Protein AF-A0A2H0UU91-F1 (afdb_monomer_lite)

InterPro domains:
  IPR0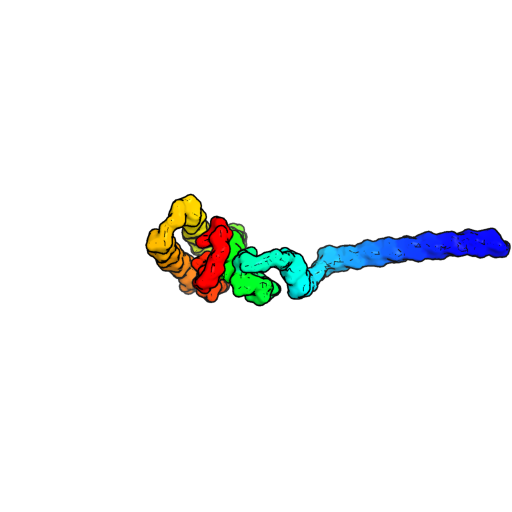04291 Transposase IS66, central domain [PF03050] (41-158)

Organism: NCBI:txid2014275

Structure (mmCIF, N/CA/C/O backbone):
data_AF-A0A2H0UU91-F1
#
_entry.id   AF-A0A2H0UU91-F1
#
loop_
_atom_site.group_PDB
_atom_site.id
_atom_site.type_symbol
_atom_site.lab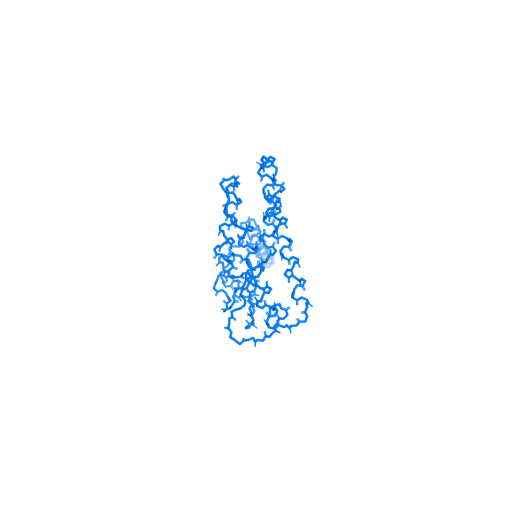el_atom_id
_atom_site.label_alt_id
_atom_site.label_comp_id
_atom_site.label_asym_id
_atom_site.label_entity_id
_atom_site.label_seq_id
_atom_site.pdbx_PDB_ins_code
_atom_site.Cartn_x
_atom_site.Cartn_y
_atom_site.Cartn_z
_atom_site.occupancy
_atom_site.B_iso_or_equiv
_atom_site.auth_seq_id
_atom_site.auth_comp_id
_atom_site.auth_asym_id
_atom_site.auth_atom_id
_atom_site.pdbx_PDB_model_num
ATOM 1 N N . MET A 1 1 ? -6.503 -59.692 -42.512 1.00 62.94 1 MET A N 1
ATOM 2 C CA . MET A 1 1 ? -5.289 -59.699 -41.655 1.00 62.94 1 MET A CA 1
ATOM 3 C C . MET A 1 1 ? -4.338 -58.508 -41.825 1.00 62.94 1 MET A C 1
ATOM 5 O O . MET A 1 1 ? -4.065 -57.861 -40.819 1.00 62.94 1 MET A O 1
ATOM 9 N N . LYS A 1 2 ? -3.766 -58.212 -43.011 1.00 74.75 2 LYS A N 1
ATOM 10 C CA . LYS A 1 2 ? -2.837 -57.060 -43.163 1.00 74.75 2 LYS A CA 1
ATOM 11 C C . LYS A 1 2 ? -3.560 -55.709 -43.105 1.00 74.75 2 LYS A C 1
ATOM 13 O O . LYS A 1 2 ? -3.116 -54.834 -42.371 1.00 74.75 2 LYS A O 1
ATOM 18 N N . GLU A 1 3 ? -4.688 -55.588 -43.800 1.00 78.88 3 GLU A N 1
ATOM 19 C CA . GLU A 1 3 ? -5.508 -54.365 -43.824 1.00 78.88 3 GLU A CA 1
ATOM 20 C C . GLU A 1 3 ? -6.135 -54.049 -42.458 1.00 78.88 3 GLU A C 1
ATOM 22 O O . GLU A 1 3 ? -6.058 -52.924 -41.976 1.00 78.88 3 GLU A O 1
ATOM 27 N N . GLU A 1 4 ? -6.652 -55.058 -41.756 1.00 81.25 4 GLU A N 1
ATOM 28 C CA . GLU A 1 4 ? -7.141 -54.896 -40.378 1.00 81.25 4 GLU A CA 1
ATOM 29 C C . GLU A 1 4 ? -6.026 -54.433 -39.432 1.00 81.25 4 GLU A C 1
ATOM 31 O O . GLU A 1 4 ? -6.238 -53.539 -38.619 1.00 81.25 4 GLU A O 1
ATOM 36 N N . ASN A 1 5 ? -4.809 -54.975 -39.569 1.00 84.62 5 ASN A N 1
ATOM 37 C CA . ASN A 1 5 ? -3.660 -54.526 -38.781 1.00 84.62 5 ASN A CA 1
ATOM 38 C C . ASN A 1 5 ? -3.267 -53.074 -39.084 1.00 84.62 5 ASN A C 1
ATOM 40 O O . ASN A 1 5 ? -2.833 -52.362 -38.179 1.00 84.62 5 ASN A O 1
ATOM 44 N N . THR A 1 6 ? -3.392 -52.617 -40.331 1.00 89.75 6 THR A N 1
ATOM 45 C CA . THR A 1 6 ? -3.122 -51.214 -40.677 1.00 89.75 6 THR A CA 1
ATOM 46 C C . THR A 1 6 ? -4.194 -50.282 -40.124 1.00 89.75 6 THR A C 1
ATOM 48 O O . THR A 1 6 ? -3.854 -49.251 -39.545 1.00 89.75 6 THR A O 1
ATOM 51 N N . THR A 1 7 ? -5.466 -50.677 -40.198 1.00 91.19 7 THR A N 1
ATOM 52 C CA . THR A 1 7 ? -6.592 -49.906 -39.655 1.00 91.19 7 THR A CA 1
ATOM 53 C C . THR A 1 7 ? -6.521 -49.813 -38.132 1.00 91.19 7 THR A C 1
ATOM 55 O O . THR A 1 7 ? -6.655 -48.727 -37.572 1.00 91.19 7 THR A O 1
ATOM 58 N N . LEU A 1 8 ? -6.207 -50.919 -37.448 1.00 90.56 8 LEU A N 1
ATOM 59 C CA . LEU A 1 8 ? -5.999 -50.933 -35.998 1.00 90.56 8 LEU A CA 1
ATOM 60 C C . LEU A 1 8 ? -4.836 -50.026 -35.578 1.00 90.56 8 LEU A C 1
ATOM 62 O O . LEU A 1 8 ? -4.949 -49.295 -34.598 1.00 90.56 8 LEU A O 1
ATOM 66 N N . LYS A 1 9 ? -3.729 -50.014 -36.331 1.00 92.19 9 LYS A N 1
ATOM 67 C CA . LYS A 1 9 ? -2.597 -49.115 -36.051 1.00 92.19 9 LYS A CA 1
ATOM 68 C C . LYS A 1 9 ? -2.970 -47.641 -36.207 1.00 92.19 9 LYS A C 1
ATOM 70 O O . LYS A 1 9 ? -2.539 -46.833 -35.385 1.00 92.19 9 LYS A O 1
ATOM 75 N N . ALA A 1 10 ? -3.767 -47.299 -37.218 1.00 92.38 10 ALA A N 1
ATOM 76 C CA . ALA A 1 10 ? -4.252 -45.936 -37.421 1.00 92.38 10 ALA A CA 1
ATOM 77 C C . ALA A 1 10 ? -5.174 -45.489 -36.273 1.00 92.38 10 ALA A C 1
ATOM 79 O O . ALA A 1 10 ? -4.946 -44.432 -35.687 1.00 92.38 10 ALA A O 1
ATOM 80 N N . LEU A 1 11 ? -6.127 -46.339 -35.874 1.00 93.44 11 LEU A N 1
ATOM 81 C CA . LEU A 1 11 ? -7.021 -46.084 -34.738 1.00 93.44 11 LEU A CA 1
ATOM 82 C C . LEU A 1 11 ? -6.251 -45.905 -33.423 1.00 93.44 11 LEU A C 1
ATOM 84 O O . LEU A 1 11 ? -6.533 -44.988 -32.657 1.00 93.44 11 LEU A O 1
ATOM 88 N N . VAL A 1 12 ? -5.235 -46.734 -33.169 1.00 95.88 12 VAL A N 1
ATOM 89 C CA . VAL A 1 12 ? -4.382 -46.600 -31.977 1.00 95.88 12 VAL A CA 1
ATOM 90 C C . VAL A 1 12 ? -3.596 -45.286 -31.996 1.00 95.88 12 VAL A C 1
ATOM 92 O O . VAL A 1 12 ? -3.423 -44.659 -30.951 1.00 95.88 12 VAL A O 1
ATOM 95 N N . ALA A 1 13 ? -3.112 -44.846 -33.160 1.00 93.56 13 ALA A N 1
ATOM 96 C CA . ALA A 1 13 ? -2.417 -43.566 -33.284 1.00 93.56 13 ALA A CA 1
ATOM 97 C C . ALA A 1 13 ? -3.356 -42.378 -33.014 1.00 93.56 13 ALA A C 1
ATOM 99 O O . ALA A 1 13 ? -2.988 -41.453 -32.289 1.00 93.56 13 ALA A O 1
ATOM 100 N N . GLU A 1 14 ? -4.583 -42.433 -33.532 1.00 95.12 14 GLU A N 1
ATOM 101 C CA . GLU A 1 14 ? -5.605 -41.412 -33.300 1.00 95.12 14 GLU A CA 1
ATOM 102 C C . GLU A 1 14 ? -6.030 -41.352 -31.826 1.00 95.12 14 GLU A C 1
ATOM 104 O O . GLU A 1 14 ? -6.070 -40.273 -31.231 1.00 95.12 14 GLU A O 1
ATOM 109 N N . GLN A 1 15 ? -6.246 -42.509 -31.193 1.00 94.19 15 GLN A N 1
ATOM 110 C CA . GLN A 1 15 ? -6.553 -42.591 -29.765 1.00 94.19 15 GLN A CA 1
ATOM 111 C C . GLN A 1 15 ? -5.429 -42.016 -28.901 1.00 94.19 15 GLN A C 1
ATOM 113 O O . GLN A 1 15 ? -5.704 -41.275 -27.960 1.00 94.19 15 GLN A O 1
ATOM 118 N N . LYS A 1 16 ? -4.160 -42.292 -29.230 1.00 95.12 16 LYS A N 1
ATOM 119 C CA . LYS A 1 16 ? -3.013 -41.697 -28.522 1.00 95.12 16 LYS A CA 1
ATOM 120 C C . LYS A 1 16 ? -3.014 -40.175 -28.618 1.00 95.12 16 LYS A C 1
ATOM 122 O O . LYS A 1 16 ? -2.793 -39.505 -27.613 1.00 95.12 16 LYS A O 1
ATOM 127 N N . LEU A 1 17 ? -3.300 -39.631 -29.801 1.00 93.50 17 LEU A N 1
ATOM 128 C CA . LEU A 1 17 ? -3.388 -38.186 -29.997 1.00 93.50 17 LEU A CA 1
ATOM 129 C C . LEU A 1 17 ? -4.536 -37.576 -29.183 1.00 93.50 17 LEU A C 1
ATOM 131 O O . LEU A 1 17 ? -4.382 -36.500 -28.605 1.00 93.50 17 LEU A O 1
ATOM 135 N N . LEU A 1 18 ? -5.683 -38.256 -29.126 1.00 94.06 18 LEU A N 1
ATOM 136 C CA . LEU A 1 18 ? -6.830 -37.809 -28.343 1.00 94.06 18 LEU A CA 1
ATOM 137 C C . LEU A 1 18 ? -6.532 -37.823 -26.840 1.00 94.06 18 LEU A C 1
ATOM 139 O O . LEU A 1 18 ? -6.833 -36.848 -26.157 1.00 94.06 18 LEU A O 1
ATOM 143 N N . ILE A 1 19 ? -5.906 -38.891 -26.340 1.00 94.69 19 ILE A N 1
ATOM 144 C CA . ILE A 1 19 ? -5.497 -39.007 -24.934 1.00 94.69 19 ILE A CA 1
ATOM 145 C C . ILE A 1 19 ? -4.550 -37.867 -24.560 1.00 94.69 19 ILE A C 1
ATOM 147 O O . ILE A 1 19 ? -4.750 -37.229 -23.529 1.00 94.69 19 ILE A O 1
ATOM 151 N N . GLU A 1 20 ? -3.574 -37.553 -25.412 1.00 92.19 20 GLU A N 1
ATOM 152 C CA . GLU A 1 20 ? -2.626 -36.471 -25.138 1.00 92.19 20 GLU A CA 1
ATOM 153 C C . GLU A 1 20 ? -3.313 -35.097 -25.108 1.00 92.19 20 GLU A C 1
ATOM 155 O O . GLU A 1 20 ? -3.080 -34.292 -24.206 1.00 92.19 20 GLU A O 1
ATOM 160 N N . LYS A 1 21 ? -4.246 -34.845 -26.036 1.00 89.81 21 LYS A N 1
ATOM 161 C CA . LYS A 1 21 ? -5.059 -33.617 -26.030 1.00 89.81 21 LYS A CA 1
ATOM 162 C C . LYS A 1 21 ? -5.919 -33.497 -24.770 1.00 89.81 21 LYS A C 1
ATOM 164 O O . LYS A 1 21 ? -6.002 -32.417 -24.188 1.00 89.81 21 LYS A O 1
ATOM 169 N N . LEU A 1 22 ? -6.560 -34.588 -24.348 1.00 87.62 22 LEU A N 1
ATOM 170 C CA . LEU A 1 22 ? -7.387 -34.609 -23.140 1.00 87.62 22 LEU A CA 1
ATOM 171 C C . LEU A 1 22 ? -6.545 -34.395 -21.883 1.00 87.62 22 LEU A C 1
ATOM 173 O O . LEU A 1 22 ? -6.953 -33.634 -21.009 1.00 87.62 22 LEU A O 1
ATOM 17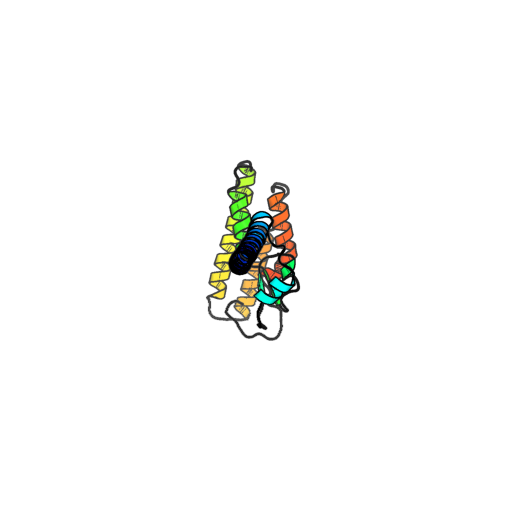7 N N . ARG A 1 23 ? -5.355 -34.999 -21.818 1.00 90.00 23 ARG A N 1
ATOM 178 C CA . ARG A 1 23 ? -4.404 -34.798 -20.723 1.00 90.00 23 ARG A CA 1
ATOM 179 C C . ARG A 1 23 ? -4.014 -33.329 -20.582 1.00 90.00 23 ARG A C 1
ATOM 181 O O . ARG A 1 23 ? -4.153 -32.778 -19.495 1.00 90.00 23 ARG A O 1
ATOM 188 N N . LEU A 1 24 ? -3.610 -32.682 -21.678 1.00 79.56 24 LEU A N 1
ATOM 189 C CA . LEU A 1 24 ? -3.281 -31.252 -21.679 1.00 79.56 24 LEU A CA 1
ATOM 190 C C . LEU A 1 24 ? -4.464 -30.404 -21.195 1.00 79.56 24 LEU A C 1
ATOM 192 O O . LEU A 1 24 ? -4.292 -29.490 -20.392 1.00 79.56 24 LEU A O 1
ATOM 196 N N . ARG A 1 25 ? -5.685 -30.738 -21.629 1.00 79.44 25 ARG A N 1
ATOM 197 C CA . ARG A 1 25 ? -6.884 -30.004 -21.219 1.00 79.44 25 ARG A CA 1
ATOM 198 C C . ARG A 1 25 ? -7.214 -30.186 -19.739 1.00 79.44 25 ARG A C 1
ATOM 200 O O . ARG A 1 25 ? -7.654 -29.232 -19.103 1.00 79.44 25 ARG A O 1
ATOM 207 N N . ILE A 1 26 ? -7.010 -31.383 -19.192 1.00 82.25 26 ILE A N 1
ATOM 208 C CA . ILE A 1 26 ? -7.169 -31.643 -17.757 1.00 82.25 26 ILE A CA 1
ATOM 209 C C . ILE A 1 26 ? -6.140 -30.830 -16.969 1.00 82.25 26 ILE A C 1
ATOM 211 O O . ILE A 1 26 ? -6.534 -30.133 -16.041 1.00 82.25 26 ILE A O 1
ATOM 215 N N . GLU A 1 27 ? -4.868 -30.825 -17.378 1.00 73.44 27 GLU A N 1
ATOM 216 C CA . GLU A 1 27 ? -3.819 -30.039 -16.711 1.00 73.44 27 GLU A CA 1
ATOM 217 C C . GLU A 1 27 ? -4.149 -28.531 -16.702 1.00 73.44 27 GLU A C 1
ATOM 219 O O . GLU A 1 27 ? -3.994 -27.859 -15.680 1.00 73.44 27 GLU A O 1
ATOM 224 N N . GLU A 1 28 ? -4.670 -27.985 -17.806 1.00 73.25 28 GLU A N 1
ATOM 225 C CA . GLU A 1 28 ? -5.157 -26.598 -17.870 1.00 73.25 28 GLU A CA 1
ATOM 226 C C . GLU A 1 28 ? -6.330 -26.341 -16.912 1.00 73.25 28 GLU A C 1
ATOM 228 O O . GLU A 1 28 ? -6.358 -25.328 -16.208 1.00 73.25 28 GLU A O 1
ATOM 233 N N . LEU A 1 29 ? -7.311 -27.246 -16.881 1.00 71.31 29 LEU A N 1
ATOM 234 C CA . LEU A 1 29 ? -8.488 -27.123 -16.022 1.00 71.31 29 LEU A CA 1
ATOM 235 C C . LEU A 1 29 ? -8.115 -27.226 -14.543 1.00 71.31 29 LEU A C 1
ATOM 237 O O . LEU A 1 29 ? -8.594 -26.429 -13.741 1.00 71.31 29 LEU A O 1
ATOM 241 N N . GLU A 1 30 ? -7.220 -28.140 -14.181 1.00 72.56 30 GLU A N 1
ATOM 242 C CA . GLU A 1 30 ? -6.685 -28.252 -12.826 1.00 72.56 30 GLU A CA 1
ATOM 243 C C . GLU A 1 30 ? -5.981 -26.958 -12.401 1.00 72.56 30 GLU A C 1
ATOM 245 O O . GLU A 1 30 ? -6.204 -26.467 -11.291 1.00 72.56 30 GLU A O 1
ATOM 250 N N . GLN A 1 31 ? -5.201 -26.337 -13.294 1.00 64.88 31 GLN A N 1
ATOM 251 C CA . GLN A 1 31 ? -4.582 -25.037 -13.027 1.00 64.88 31 GLN A CA 1
ATOM 252 C C . GLN A 1 31 ? -5.609 -23.917 -12.823 1.00 64.88 31 GLN A C 1
ATOM 254 O O . GLN A 1 31 ? -5.409 -23.069 -11.948 1.00 64.88 31 GLN A O 1
ATOM 259 N N . MET A 1 32 ? -6.690 -23.890 -13.606 1.00 62.47 32 MET A N 1
ATOM 260 C CA . MET A 1 32 ? -7.746 -22.879 -13.471 1.00 62.47 32 MET A CA 1
ATOM 261 C C . MET A 1 32 ? -8.574 -23.068 -12.196 1.00 62.47 32 MET A C 1
ATOM 263 O O . MET A 1 32 ? -8.875 -22.086 -11.518 1.00 62.47 32 MET A O 1
ATOM 267 N N . VAL A 1 33 ? -8.936 -24.311 -11.868 1.00 67.12 33 VAL A N 1
ATOM 268 C CA . VAL A 1 33 ? -9.835 -24.647 -10.753 1.00 67.12 33 VAL A CA 1
ATOM 269 C C . VAL A 1 33 ? -9.113 -24.573 -9.413 1.00 67.12 33 VAL A C 1
ATOM 271 O O . VAL A 1 33 ? -9.616 -23.962 -8.472 1.00 67.12 33 VAL A O 1
ATOM 274 N N . PHE A 1 34 ? -7.926 -25.170 -9.313 1.00 70.00 34 PHE A N 1
ATOM 275 C CA . PHE A 1 34 ? -7.195 -25.249 -8.046 1.00 70.00 34 PHE A CA 1
ATOM 276 C C . PHE A 1 34 ? -6.193 -24.109 -7.860 1.00 70.00 34 PHE A C 1
ATOM 278 O O . PHE A 1 34 ? -5.719 -23.877 -6.746 1.00 70.00 34 PHE A O 1
ATOM 285 N N . GLY A 1 35 ? -5.912 -23.361 -8.930 1.00 51.81 35 GLY A N 1
ATOM 286 C CA . GLY A 1 35 ? -4.937 -22.285 -8.937 1.00 51.81 35 GLY A CA 1
ATOM 287 C C . GLY A 1 35 ? -3.504 -22.813 -8.861 1.00 51.81 35 GLY A C 1
ATOM 288 O O . GLY A 1 35 ? -3.143 -23.652 -8.037 1.00 51.81 35 GLY A O 1
ATOM 289 N N . TYR A 1 36 ? -2.617 -22.264 -9.684 1.00 59.31 36 TYR A N 1
ATOM 290 C CA . TYR A 1 36 ? -1.194 -22.553 -9.554 1.00 59.31 36 TYR A CA 1
ATOM 291 C C . TYR A 1 36 ? -0.607 -21.779 -8.364 1.00 59.31 36 TYR A C 1
ATOM 293 O O . TYR A 1 36 ? -0.598 -20.541 -8.355 1.00 59.31 36 TYR A O 1
ATOM 301 N N . LYS A 1 37 ? -0.053 -22.482 -7.365 1.00 55.75 37 LYS A N 1
ATOM 302 C CA . LYS A 1 37 ? 0.828 -21.852 -6.368 1.00 55.75 37 LYS A CA 1
ATOM 303 C C . LYS A 1 37 ? 2.103 -21.412 -7.078 1.00 55.75 37 LYS A C 1
ATOM 305 O O . LYS A 1 37 ? 3.066 -22.165 -7.146 1.00 55.75 37 LYS A O 1
ATOM 310 N N . LYS A 1 38 ? 2.099 -20.186 -7.607 1.00 59.34 38 LYS A N 1
ATOM 311 C CA . LYS A 1 38 ? 3.249 -19.581 -8.289 1.00 59.34 38 LYS A CA 1
ATOM 312 C C . LYS A 1 38 ? 4.499 -19.715 -7.406 1.00 59.34 38 LYS A C 1
ATOM 314 O O . LYS A 1 38 ? 4.540 -19.104 -6.332 1.00 59.34 38 LYS A O 1
ATOM 319 N N . PRO A 1 39 ? 5.508 -20.502 -7.823 1.00 62.03 39 PRO A N 1
ATOM 320 C CA . PRO A 1 39 ? 6.749 -20.648 -7.084 1.00 62.03 39 PRO A CA 1
ATOM 321 C C . PRO A 1 39 ? 7.422 -19.288 -6.937 1.00 62.03 39 PRO A C 1
ATOM 323 O O . PRO A 1 39 ? 7.234 -18.401 -7.770 1.00 62.03 39 PRO A O 1
ATOM 326 N N . LYS A 1 40 ? 8.293 -19.128 -5.936 1.00 59.66 40 LYS A N 1
ATOM 327 C CA . LYS A 1 40 ? 9.151 -17.931 -5.830 1.00 59.66 40 LYS A CA 1
ATOM 328 C C . LYS A 1 40 ? 9.908 -17.652 -7.142 1.00 59.66 40 LYS A C 1
ATOM 330 O O . LYS A 1 40 ? 10.066 -16.495 -7.517 1.00 59.66 40 LYS A O 1
ATOM 335 N N . ALA A 1 41 ? 10.270 -18.707 -7.877 1.00 63.50 41 ALA A N 1
ATOM 336 C CA . ALA A 1 41 ? 10.877 -18.628 -9.205 1.00 63.50 41 ALA A CA 1
ATOM 337 C C . ALA A 1 41 ? 10.007 -17.888 -10.243 1.00 63.50 41 ALA A C 1
ATOM 339 O O . ALA A 1 41 ? 10.538 -17.182 -11.091 1.00 63.50 41 ALA A O 1
ATOM 340 N N . PHE A 1 42 ? 8.675 -17.952 -10.152 1.00 69.00 42 PHE A N 1
ATOM 341 C CA . PHE A 1 42 ? 7.791 -17.199 -11.045 1.00 69.00 42 PHE A CA 1
ATOM 342 C C . PHE A 1 42 ? 7.909 -15.685 -10.822 1.00 69.00 42 PHE A C 1
ATOM 344 O O . PHE A 1 42 ? 7.939 -14.912 -11.775 1.00 69.00 42 PHE A O 1
ATOM 351 N N . ALA A 1 43 ? 8.031 -15.253 -9.563 1.00 66.19 43 ALA A N 1
ATOM 352 C CA . ALA A 1 43 ? 8.276 -13.852 -9.232 1.00 66.19 43 ALA A CA 1
ATOM 353 C C . ALA A 1 43 ? 9.668 -13.396 -9.717 1.00 66.19 43 ALA A C 1
ATOM 355 O O . ALA A 1 43 ? 9.818 -12.272 -10.191 1.00 66.19 43 ALA A O 1
ATOM 356 N N . GLN A 1 44 ? 10.662 -14.293 -9.669 1.00 70.31 44 GLN A N 1
ATOM 357 C CA . GLN A 1 44 ? 11.990 -14.082 -10.256 1.00 70.31 44 GLN A CA 1
ATOM 358 C C . GLN A 1 44 ? 11.918 -13.861 -11.774 1.00 70.31 44 GLN A C 1
ATOM 360 O O . GLN A 1 44 ? 12.535 -12.927 -12.277 1.00 70.31 44 GLN A O 1
ATOM 365 N N . ASN A 1 45 ? 11.123 -14.667 -12.482 1.00 72.31 45 ASN A N 1
ATOM 366 C CA . ASN A 1 45 ? 10.935 -14.545 -13.928 1.00 72.31 45 ASN A CA 1
ATOM 367 C C . ASN A 1 45 ? 10.206 -13.246 -14.300 1.00 72.31 45 ASN A C 1
ATOM 369 O O . ASN A 1 45 ? 10.612 -12.561 -15.233 1.00 72.31 45 ASN A O 1
ATOM 373 N N . LEU A 1 46 ? 9.177 -12.861 -13.533 1.00 67.94 46 LEU A N 1
ATOM 374 C CA . LEU A 1 46 ? 8.458 -11.595 -13.731 1.00 67.94 46 LEU A CA 1
ATOM 375 C C . LEU A 1 46 ? 9.321 -10.356 -13.477 1.00 67.94 46 LEU A C 1
ATOM 377 O O . LEU A 1 46 ? 9.078 -9.313 -14.078 1.00 67.94 46 LEU A O 1
ATOM 381 N N . LYS A 1 47 ? 10.304 -10.445 -12.573 1.00 70.69 47 LYS A N 1
ATOM 382 C CA . LYS A 1 47 ? 11.204 -9.327 -12.267 1.00 70.69 47 LYS A CA 1
ATOM 383 C C . LYS A 1 47 ? 12.004 -8.885 -13.496 1.00 70.69 47 LYS A C 1
ATOM 385 O O . LYS A 1 47 ? 12.294 -7.698 -13.610 1.00 70.69 47 LYS A O 1
ATOM 390 N N . GLY A 1 48 ? 12.383 -9.816 -14.376 1.00 68.25 48 GLY A N 1
ATOM 391 C CA . GLY A 1 48 ? 13.316 -9.555 -15.473 1.00 68.25 48 GLY A CA 1
ATOM 392 C C . GLY A 1 48 ? 14.707 -9.102 -14.995 1.00 68.25 48 GLY A C 1
ATOM 393 O O . GLY A 1 48 ? 15.044 -9.170 -13.807 1.00 68.25 48 GLY A O 1
ATOM 394 N N . HIS A 1 49 ? 15.539 -8.622 -15.922 1.00 63.34 49 HIS A N 1
ATOM 395 C CA . HIS A 1 49 ? 16.880 -8.105 -15.627 1.00 63.34 49 HIS A CA 1
ATOM 396 C C . HIS A 1 49 ? 16.862 -6.588 -15.419 1.00 63.34 49 HIS A C 1
ATOM 398 O O . HIS A 1 49 ? 17.148 -5.824 -16.335 1.00 63.34 49 HIS A O 1
ATOM 404 N N . PHE A 1 50 ? 16.545 -6.141 -14.200 1.00 63.72 50 PHE A N 1
ATOM 405 C CA . PHE A 1 50 ? 16.554 -4.715 -13.862 1.00 63.72 50 PHE A CA 1
ATOM 406 C C . PHE A 1 50 ? 17.194 -4.442 -12.493 1.00 63.72 50 PHE A C 1
ATOM 408 O O . PHE A 1 50 ? 16.896 -5.110 -11.500 1.00 63.72 50 PHE A O 1
ATOM 415 N N . ASN A 1 51 ? 18.054 -3.415 -12.445 1.00 65.81 51 ASN A N 1
ATOM 416 C CA . ASN A 1 51 ? 18.758 -2.934 -11.244 1.00 65.81 51 ASN A CA 1
ATOM 417 C C . ASN A 1 51 ? 18.048 -1.762 -10.536 1.00 65.81 51 ASN A C 1
ATOM 419 O O . ASN A 1 51 ? 18.608 -1.157 -9.621 1.00 65.81 51 ASN A O 1
ATOM 423 N N . GLN A 1 52 ? 16.825 -1.432 -10.951 1.00 68.00 52 GLN A N 1
ATOM 424 C CA . GLN A 1 52 ? 16.032 -0.350 -10.370 1.00 68.00 52 GLN A CA 1
ATOM 425 C C . GLN A 1 52 ? 15.305 -0.772 -9.082 1.00 68.00 52 GLN A C 1
ATOM 427 O O . GLN A 1 52 ? 15.236 -1.952 -8.728 1.00 68.00 52 GLN A O 1
ATOM 432 N N . VAL A 1 53 ? 14.742 0.213 -8.381 1.00 71.62 53 VAL A N 1
ATOM 433 C CA . VAL A 1 53 ? 13.861 -0.014 -7.230 1.00 71.62 53 VAL A CA 1
ATOM 434 C C . VAL A 1 53 ? 12.614 -0.767 -7.700 1.00 71.62 53 VAL A C 1
ATOM 436 O O . VAL A 1 53 ? 11.927 -0.333 -8.622 1.00 71.62 53 VAL A O 1
ATOM 439 N N . GLY A 1 54 ? 12.318 -1.900 -7.068 1.00 77.19 54 GLY A N 1
ATOM 440 C CA . GLY A 1 54 ? 11.071 -2.620 -7.294 1.00 77.19 54 GLY A CA 1
ATOM 441 C C . GLY A 1 54 ? 9.938 -1.994 -6.501 1.00 77.19 54 GLY A C 1
ATOM 442 O O . GLY A 1 54 ? 10.097 -1.731 -5.310 1.00 77.19 54 GLY A O 1
ATOM 443 N N . VAL A 1 55 ? 8.792 -1.787 -7.145 1.00 80.88 55 VAL A N 1
ATOM 444 C CA . VAL A 1 55 ? 7.567 -1.319 -6.492 1.00 80.88 55 VAL A CA 1
ATOM 445 C C . VAL A 1 55 ? 6.537 -2.438 -6.576 1.00 80.88 55 VAL A C 1
ATOM 447 O O . VAL A 1 55 ? 6.075 -2.767 -7.666 1.00 80.88 55 VAL A O 1
ATOM 450 N N . SER A 1 56 ? 6.176 -3.033 -5.443 1.00 81.62 56 SER A N 1
ATOM 451 C CA . SER A 1 56 ? 5.159 -4.093 -5.394 1.00 81.62 56 SER A CA 1
ATOM 452 C C . SER A 1 56 ? 4.257 -3.964 -4.168 1.00 81.62 56 SER A C 1
ATOM 454 O O . SER A 1 56 ? 4.361 -3.006 -3.403 1.00 81.62 56 SER A O 1
ATOM 456 N N . ASP A 1 57 ? 3.287 -4.858 -4.016 1.00 80.38 57 ASP A N 1
ATOM 457 C CA . ASP A 1 57 ? 2.484 -4.944 -2.800 1.00 80.38 57 ASP A CA 1
ATOM 458 C C . ASP A 1 57 ? 3.262 -5.619 -1.656 1.00 80.38 57 ASP A C 1
ATOM 460 O O . ASP A 1 57 ? 4.372 -6.125 -1.829 1.00 80.38 57 ASP A O 1
ATOM 464 N N . ASP A 1 58 ? 2.681 -5.630 -0.451 1.00 80.31 58 ASP A N 1
ATOM 465 C CA . ASP A 1 58 ? 3.248 -6.351 0.702 1.00 80.31 58 ASP A CA 1
ATOM 466 C C . ASP A 1 58 ? 2.942 -7.857 0.610 1.00 80.31 58 ASP A C 1
ATOM 468 O O . ASP A 1 58 ? 2.439 -8.481 1.548 1.00 80.31 58 ASP A O 1
ATOM 472 N N . TYR A 1 59 ? 3.192 -8.442 -0.564 1.00 80.25 59 TYR A N 1
ATOM 473 C CA . TYR A 1 59 ? 3.082 -9.872 -0.791 1.00 80.25 59 TYR A CA 1
ATOM 474 C C . TYR A 1 59 ? 4.391 -10.569 -0.421 1.00 80.25 59 TYR A C 1
ATOM 476 O O . TYR A 1 59 ? 5.490 -10.163 -0.807 1.00 80.25 59 TYR A O 1
ATOM 484 N N . GLY A 1 60 ? 4.278 -11.666 0.333 1.00 78.69 60 GLY A N 1
ATOM 485 C CA . GLY A 1 60 ? 5.431 -12.365 0.905 1.00 78.69 60 GLY A CA 1
ATOM 486 C C . GLY A 1 60 ? 6.459 -12.828 -0.130 1.00 78.69 60 GLY A C 1
ATOM 487 O O . GLY A 1 60 ? 7.652 -12.841 0.173 1.00 78.69 60 GLY A O 1
ATOM 488 N N . ALA A 1 61 ? 6.029 -13.146 -1.356 1.00 78.50 61 ALA A N 1
ATOM 489 C CA . ALA A 1 61 ? 6.931 -13.576 -2.423 1.00 78.50 61 ALA A CA 1
ATOM 490 C C . ALA A 1 61 ? 7.874 -12.462 -2.912 1.00 78.50 61 ALA A C 1
ATOM 492 O O . ALA A 1 61 ? 8.968 -12.765 -3.380 1.00 78.50 61 ALA A O 1
ATOM 493 N N . TYR A 1 62 ? 7.496 -11.188 -2.765 1.00 79.75 62 TYR A N 1
ATOM 494 C CA . TYR A 1 62 ? 8.295 -10.053 -3.237 1.00 79.75 62 TYR A CA 1
ATOM 495 C C . TYR A 1 62 ? 9.274 -9.515 -2.193 1.00 79.75 62 TYR A C 1
ATOM 497 O O . TYR A 1 62 ? 10.141 -8.704 -2.517 1.00 79.75 62 TYR A O 1
ATOM 505 N N . ARG A 1 63 ? 9.188 -9.987 -0.941 1.00 75.75 63 ARG A N 1
ATOM 506 C CA . ARG A 1 63 ? 9.945 -9.435 0.195 1.00 75.75 63 ARG A CA 1
ATOM 507 C C . ARG A 1 63 ? 11.456 -9.370 -0.053 1.00 75.75 63 ARG A C 1
ATOM 509 O O . ARG A 1 63 ? 12.064 -8.375 0.324 1.00 75.75 63 ARG A O 1
ATOM 516 N N . ASN A 1 64 ? 12.010 -10.386 -0.717 1.00 80.12 64 ASN A N 1
ATOM 517 C CA . ASN A 1 64 ? 13.440 -10.505 -1.024 1.00 80.12 64 ASN A CA 1
ATOM 518 C C . ASN A 1 64 ? 13.720 -10.482 -2.537 1.00 80.12 64 ASN A C 1
ATOM 520 O O . ASN A 1 64 ? 14.808 -10.850 -2.971 1.00 80.12 64 ASN A O 1
ATOM 524 N N . LEU A 1 65 ? 12.728 -10.107 -3.351 1.00 79.81 65 LEU A N 1
ATOM 525 C CA . LEU A 1 65 ? 12.847 -10.164 -4.806 1.00 79.81 65 LEU A CA 1
ATOM 526 C C . LEU A 1 65 ? 13.706 -9.016 -5.356 1.00 79.81 65 LEU A C 1
ATOM 528 O O . LEU A 1 65 ? 14.447 -9.186 -6.328 1.00 79.81 65 LEU A O 1
ATOM 532 N N . PHE A 1 66 ? 13.629 -7.843 -4.730 1.00 78.12 66 PHE A N 1
ATOM 533 C CA . PHE A 1 66 ? 14.321 -6.637 -5.175 1.00 78.12 66 PHE A CA 1
ATOM 534 C C . PHE A 1 66 ? 15.442 -6.251 -4.213 1.00 78.12 66 PHE A C 1
ATOM 536 O O . PHE A 1 66 ? 15.283 -6.345 -2.999 1.00 78.12 66 PHE A O 1
ATOM 543 N N . LYS A 1 67 ? 16.557 -5.754 -4.766 1.00 77.75 67 LYS A N 1
ATOM 544 C CA . LYS A 1 67 ? 17.655 -5.173 -3.974 1.00 77.75 67 LYS A CA 1
ATOM 545 C C . LYS A 1 67 ? 17.177 -3.945 -3.192 1.00 77.75 67 LYS A C 1
ATOM 547 O O . LYS A 1 67 ? 17.551 -3.757 -2.041 1.00 77.75 67 LYS A O 1
ATOM 552 N N . TYR A 1 68 ? 16.312 -3.150 -3.819 1.00 76.06 68 TYR A N 1
ATOM 553 C CA . TYR A 1 68 ? 15.596 -2.040 -3.204 1.00 76.06 68 TYR A CA 1
ATOM 554 C C . TYR A 1 68 ? 14.104 -2.227 -3.472 1.00 76.06 68 TYR A C 1
ATOM 556 O O . TYR A 1 68 ? 13.714 -2.363 -4.630 1.00 76.06 68 TYR A O 1
ATOM 564 N N . HIS A 1 69 ? 13.281 -2.259 -2.423 1.00 81.44 69 HIS A N 1
ATOM 565 C CA . HIS A 1 69 ? 11.849 -2.548 -2.519 1.00 81.44 69 HIS A CA 1
ATOM 566 C C . HIS A 1 69 ? 11.022 -1.438 -1.858 1.00 81.44 69 HIS A C 1
ATOM 568 O O . HIS A 1 69 ? 11.172 -1.171 -0.665 1.00 81.44 69 HIS A O 1
ATOM 574 N N . GLN A 1 70 ? 10.129 -0.832 -2.637 1.00 82.06 70 GLN A N 1
ATOM 575 C CA . GLN A 1 70 ? 9.097 0.096 -2.188 1.00 82.06 70 GLN A CA 1
ATOM 576 C C . GLN A 1 70 ? 7.707 -0.532 -2.269 1.00 82.06 70 GLN A C 1
ATOM 578 O O . GLN A 1 70 ? 7.428 -1.358 -3.139 1.00 82.06 70 GLN A O 1
ATOM 583 N N . LEU A 1 71 ? 6.816 -0.097 -1.381 1.00 85.31 71 LEU A N 1
ATOM 584 C CA . LEU A 1 71 ? 5.429 -0.542 -1.396 1.00 85.31 71 LEU A CA 1
ATOM 585 C C . LEU A 1 71 ? 4.554 0.365 -2.258 1.00 85.31 71 LEU A C 1
ATOM 587 O O . LEU A 1 71 ? 4.618 1.592 -2.197 1.00 85.31 71 LEU A O 1
ATOM 591 N N . CYS A 1 72 ? 3.688 -0.263 -3.043 1.00 85.06 72 CYS A N 1
ATOM 592 C CA . CYS A 1 72 ? 2.747 0.418 -3.913 1.00 85.06 72 CYS A CA 1
ATOM 593 C C . CYS A 1 72 ? 1.604 1.069 -3.112 1.00 85.06 72 CYS A C 1
ATOM 595 O O . CYS A 1 72 ? 0.829 0.379 -2.447 1.00 85.06 72 CYS A O 1
ATOM 597 N N . TRP A 1 73 ? 1.433 2.386 -3.266 1.00 85.62 73 TRP A N 1
ATOM 598 C CA . TRP A 1 73 ? 0.369 3.185 -2.640 1.00 85.62 73 TRP A CA 1
ATOM 599 C C . TRP A 1 73 ? -1.056 2.789 -3.058 1.00 85.62 73 TRP A C 1
ATOM 601 O O . TRP A 1 73 ? -1.998 2.946 -2.281 1.00 85.62 73 TRP A O 1
ATOM 611 N N . ALA A 1 74 ? -1.238 2.222 -4.254 1.00 86.50 74 ALA A N 1
ATOM 612 C CA . ALA A 1 74 ? -2.561 1.831 -4.746 1.00 86.50 74 ALA A CA 1
ATOM 613 C C . ALA A 1 74 ? -3.196 0.696 -3.921 1.00 86.50 74 ALA A C 1
ATOM 615 O O . ALA A 1 74 ? -4.419 0.616 -3.813 1.00 86.50 74 ALA A O 1
ATOM 616 N N . HIS A 1 75 ? -2.384 -0.178 -3.323 1.00 85.50 75 HIS A N 1
ATOM 617 C CA . HIS A 1 75 ? -2.865 -1.321 -2.545 1.00 85.50 75 HIS A CA 1
ATOM 618 C C . HIS A 1 75 ? -3.566 -0.923 -1.240 1.00 85.50 75 HIS A C 1
ATOM 620 O O . HIS A 1 75 ? -4.717 -1.329 -1.055 1.00 85.50 75 HIS A O 1
ATOM 626 N N . PRO A 1 76 ? -2.949 -0.131 -0.340 1.00 88.38 76 PRO A N 1
ATOM 627 C CA . PRO A 1 76 ? -3.637 0.319 0.864 1.00 88.38 76 PRO A CA 1
ATOM 628 C C . PRO A 1 76 ? -4.847 1.202 0.542 1.00 88.38 76 PRO A C 1
ATOM 630 O O . PRO A 1 76 ? -5.874 1.053 1.198 1.00 88.38 76 PRO A O 1
ATOM 633 N N . LEU A 1 77 ? -4.779 2.044 -0.499 1.00 89.44 77 LEU A N 1
ATOM 634 C CA . LEU A 1 77 ? -5.920 2.852 -0.944 1.00 89.44 77 LEU A CA 1
ATOM 635 C C . LEU A 1 77 ? -7.112 1.981 -1.359 1.00 89.44 77 LEU A C 1
ATOM 637 O O . LEU A 1 77 ? -8.214 2.171 -0.849 1.00 89.44 77 LEU A O 1
ATOM 641 N N . ARG A 1 78 ? -6.889 0.979 -2.218 1.00 91.81 78 ARG A N 1
ATOM 642 C CA . ARG A 1 78 ? -7.936 0.033 -2.636 1.00 91.81 78 ARG A CA 1
ATOM 643 C C . ARG A 1 78 ? -8.518 -0.713 -1.439 1.00 91.81 78 ARG A C 1
ATOM 645 O O . ARG A 1 78 ? -9.723 -0.716 -1.246 1.00 91.81 78 ARG A O 1
ATOM 652 N N . LYS A 1 79 ? -7.657 -1.256 -0.575 1.00 91.31 79 LYS A N 1
ATOM 653 C CA . LYS A 1 79 ? -8.077 -2.028 0.601 1.00 91.31 79 LYS A CA 1
ATOM 654 C C . LYS A 1 79 ? -8.925 -1.205 1.576 1.00 91.31 79 LYS A C 1
ATOM 656 O O . LYS A 1 79 ? -9.879 -1.727 2.144 1.00 91.31 79 LYS A O 1
ATOM 661 N N . LEU A 1 80 ? -8.582 0.069 1.775 1.00 92.12 80 LEU A N 1
ATOM 662 C CA . LEU A 1 80 ? -9.352 0.987 2.616 1.00 92.12 80 LEU A CA 1
ATOM 663 C C . LEU A 1 80 ? -10.677 1.398 1.963 1.00 92.12 80 LEU A C 1
ATOM 665 O O . LEU A 1 80 ? -11.677 1.491 2.669 1.00 92.12 80 LEU A O 1
ATOM 669 N N . LYS A 1 81 ? -10.698 1.597 0.639 1.00 92.62 81 LYS A N 1
ATOM 670 C CA . LYS A 1 81 ? -11.927 1.848 -0.128 1.00 92.62 81 LYS A CA 1
ATOM 671 C C . LYS A 1 81 ? -12.888 0.664 -0.031 1.00 92.62 81 LYS A C 1
ATOM 673 O O . LYS A 1 81 ? -14.054 0.839 0.297 1.00 92.62 81 LYS A O 1
ATOM 678 N N . ASP A 1 82 ? -12.396 -0.544 -0.274 1.00 92.00 82 ASP A N 1
ATOM 679 C CA . ASP A 1 82 ? -13.217 -1.754 -0.223 1.00 92.00 82 ASP A CA 1
ATOM 680 C C . ASP A 1 82 ? -13.763 -1.971 1.194 1.00 92.00 82 ASP A C 1
ATOM 682 O O . ASP A 1 82 ? -14.924 -2.331 1.381 1.00 92.00 82 ASP A O 1
ATOM 686 N N . LEU A 1 83 ? -12.948 -1.677 2.215 1.00 90.75 83 LEU A N 1
ATOM 687 C CA . LEU A 1 83 ? -13.392 -1.733 3.601 1.00 90.75 83 LEU A CA 1
ATOM 688 C C . LEU A 1 83 ? -14.469 -0.681 3.902 1.00 90.75 83 LEU A C 1
ATOM 690 O O . LEU A 1 83 ? -15.442 -1.013 4.572 1.00 90.75 83 LEU A O 1
ATOM 694 N N . SER A 1 84 ? -14.336 0.555 3.412 1.00 89.94 84 SER A N 1
ATOM 695 C CA . SER A 1 84 ? -15.334 1.608 3.645 1.00 89.94 84 SER A CA 1
ATOM 696 C C . SER A 1 84 ? -16.653 1.371 2.906 1.00 89.94 84 SER A C 1
ATOM 698 O O . SER A 1 84 ? -17.684 1.867 3.346 1.00 89.94 84 SER A O 1
ATOM 700 N N . LEU A 1 85 ? -16.646 0.583 1.831 1.00 89.50 85 LEU A N 1
ATOM 701 C CA . LEU A 1 85 ? -17.846 0.189 1.086 1.00 89.50 85 LEU A CA 1
ATOM 702 C C . LEU A 1 85 ? -18.457 -1.135 1.572 1.00 89.50 85 LEU A C 1
ATOM 704 O O . LEU A 1 85 ? -19.483 -1.572 1.058 1.00 89.50 85 LEU A O 1
ATOM 708 N N . SER A 1 86 ? -17.851 -1.785 2.567 1.00 89.31 86 SER A N 1
ATOM 709 C CA . SER A 1 86 ? -18.318 -3.075 3.068 1.00 89.31 86 SER A CA 1
ATOM 710 C C . SER A 1 86 ? -19.680 -2.959 3.764 1.00 89.31 86 SER A C 1
ATOM 712 O O . SER A 1 86 ? -19.799 -2.325 4.817 1.00 89.31 86 SER A O 1
ATOM 714 N N . GLY A 1 87 ? -20.689 -3.662 3.237 1.00 81.94 87 GLY A N 1
ATOM 715 C CA . GLY A 1 87 ? -22.043 -3.722 3.812 1.00 81.94 87 GLY A CA 1
ATOM 716 C C . GLY A 1 87 ? -22.121 -4.370 5.202 1.00 81.94 87 GLY A C 1
ATOM 717 O O . GLY A 1 87 ? -23.097 -4.194 5.917 1.00 81.94 87 GLY A O 1
ATOM 718 N N . THR A 1 88 ? -21.068 -5.073 5.629 1.00 83.00 88 THR A N 1
ATOM 719 C CA . THR A 1 88 ? -20.985 -5.722 6.953 1.00 83.00 88 THR A CA 1
ATOM 720 C C . THR A 1 88 ? -20.580 -4.779 8.093 1.00 83.00 88 THR A C 1
ATOM 722 O O . THR A 1 88 ? -20.597 -5.176 9.258 1.00 83.00 88 THR A O 1
ATOM 725 N N . LEU A 1 89 ? -20.183 -3.537 7.795 1.00 83.88 89 LEU A N 1
ATOM 726 C CA . LEU A 1 89 ? -19.814 -2.551 8.814 1.00 83.88 89 LEU A CA 1
ATOM 727 C C . LEU A 1 89 ? -21.016 -1.694 9.217 1.00 83.88 89 LEU A C 1
ATOM 729 O O . LEU A 1 89 ? -21.716 -1.172 8.354 1.00 83.88 89 LEU A O 1
ATOM 733 N N . LYS A 1 90 ? -21.184 -1.471 10.527 1.00 83.88 90 LYS A N 1
ATOM 734 C CA . LYS A 1 90 ? -22.108 -0.461 11.076 1.00 83.88 90 LYS A CA 1
ATOM 735 C C . LYS A 1 90 ? -21.688 0.952 10.651 1.00 83.88 90 LYS A C 1
ATOM 737 O O . LYS A 1 90 ? -20.488 1.218 10.529 1.00 83.88 90 LYS A O 1
ATOM 742 N N . ASP A 1 91 ? -22.645 1.869 10.528 1.00 82.00 91 ASP A N 1
ATOM 743 C CA . ASP A 1 91 ? -22.434 3.206 9.946 1.00 82.00 91 ASP A CA 1
ATOM 744 C C . ASP A 1 91 ? -21.314 4.013 10.626 1.00 82.00 91 ASP A C 1
ATOM 746 O O . ASP A 1 91 ? -20.447 4.551 9.937 1.00 82.00 91 ASP A O 1
ATOM 750 N N . LYS A 1 92 ? -21.224 4.001 11.969 1.00 85.00 92 LYS A N 1
ATOM 751 C CA . LYS A 1 92 ? -20.133 4.677 12.711 1.00 85.00 92 LYS A CA 1
ATOM 752 C C . LYS A 1 92 ? -18.743 4.163 12.296 1.00 85.00 92 LYS A C 1
ATOM 754 O O . LYS A 1 92 ? -17.838 4.946 12.020 1.00 85.00 92 LYS A O 1
ATOM 759 N N . LYS A 1 93 ? -18.567 2.839 12.200 1.00 87.56 93 LYS A N 1
ATOM 760 C CA . LYS A 1 93 ? -17.285 2.212 11.814 1.00 87.56 93 LYS A CA 1
ATOM 761 C C . LYS A 1 93 ? -16.982 2.390 10.326 1.00 87.56 93 LYS A C 1
ATOM 763 O O . LYS A 1 93 ? -15.815 2.497 9.947 1.00 87.56 93 LYS A O 1
ATOM 768 N N . ARG A 1 94 ? -18.023 2.460 9.492 1.00 88.25 94 ARG A N 1
ATOM 769 C CA . ARG A 1 94 ? -17.906 2.797 8.071 1.00 88.25 94 ARG A CA 1
ATOM 770 C C . ARG A 1 94 ? -17.355 4.213 7.889 1.00 88.25 94 ARG A C 1
ATOM 772 O O . ARG A 1 94 ? -16.415 4.394 7.117 1.00 88.25 94 ARG A O 1
ATOM 779 N N . GLY A 1 95 ? -17.861 5.174 8.665 1.00 88.25 95 GLY A N 1
ATOM 780 C CA . GLY A 1 95 ? -17.364 6.553 8.694 1.00 88.25 95 GLY A CA 1
ATOM 781 C C . GLY A 1 95 ? -15.873 6.648 9.033 1.00 88.25 95 GLY A C 1
ATOM 782 O O . GLY A 1 95 ? -15.135 7.353 8.349 1.00 88.25 95 GLY A O 1
ATOM 783 N N . LEU A 1 96 ? -15.396 5.868 10.011 1.00 90.12 96 LEU A N 1
ATOM 784 C CA . LEU A 1 96 ? -13.966 5.800 10.352 1.00 90.12 96 LEU A CA 1
ATOM 785 C C . LEU A 1 96 ? -13.115 5.277 9.186 1.00 90.12 96 LEU A C 1
ATOM 787 O O . LEU A 1 96 ? -12.111 5.890 8.825 1.00 90.12 96 LEU A O 1
ATOM 791 N N . CYS A 1 97 ? -13.544 4.184 8.547 1.00 90.94 97 CYS A N 1
ATOM 792 C CA . CYS A 1 97 ? -12.846 3.627 7.384 1.00 90.94 97 CYS A CA 1
ATOM 793 C C . CYS A 1 97 ? -12.805 4.626 6.221 1.00 90.94 97 CYS A C 1
ATOM 795 O O . CYS A 1 97 ? -11.769 4.777 5.570 1.00 90.94 97 CYS A O 1
ATOM 797 N N . LEU A 1 98 ? -13.914 5.333 5.981 1.00 92.25 98 LEU A N 1
ATOM 798 C CA . LEU A 1 98 ? -14.007 6.358 4.947 1.00 92.25 98 LEU A CA 1
ATOM 799 C C . LEU A 1 98 ? -13.066 7.533 5.233 1.00 92.25 98 LEU A C 1
ATOM 801 O O . LEU A 1 98 ? -12.343 7.950 4.331 1.00 92.25 98 LEU A O 1
ATOM 805 N N . LYS A 1 99 ? -13.015 8.010 6.482 1.00 92.94 99 LYS A N 1
ATOM 806 C CA . LYS A 1 99 ? -12.107 9.080 6.914 1.00 92.94 99 LYS A CA 1
ATOM 807 C C . LYS A 1 99 ? -10.644 8.688 6.699 1.00 92.94 99 LYS A C 1
ATOM 809 O O . LYS A 1 99 ? -9.887 9.461 6.117 1.00 92.94 99 LYS A O 1
ATOM 814 N N . THR A 1 100 ? -10.244 7.476 7.097 1.00 93.19 100 THR A N 1
ATOM 815 C CA . THR A 1 100 ? -8.874 6.984 6.861 1.00 93.19 100 THR A CA 1
ATOM 816 C C . THR A 1 100 ? -8.567 6.854 5.368 1.00 93.19 100 THR A C 1
ATOM 818 O O . THR A 1 100 ? -7.495 7.268 4.930 1.00 93.19 100 THR A O 1
ATOM 821 N N . HIS A 1 101 ? -9.502 6.334 4.565 1.00 94.12 101 HIS A N 1
ATOM 822 C CA . HIS A 1 101 ? -9.347 6.260 3.110 1.00 94.12 101 HIS A CA 1
ATOM 823 C C . HIS A 1 101 ? -9.163 7.650 2.481 1.00 94.12 101 HIS A C 1
ATOM 825 O O . HIS A 1 101 ? -8.242 7.851 1.691 1.00 94.12 101 HIS A O 1
ATOM 831 N N . GLN A 1 102 ? -10.021 8.612 2.831 1.00 94.44 102 GLN A N 1
ATOM 832 C CA . GLN A 1 102 ? -9.967 9.978 2.309 1.00 94.44 102 GLN A CA 1
ATOM 833 C C . GLN A 1 102 ? -8.668 10.681 2.705 1.00 94.44 102 GLN A C 1
ATOM 835 O O . GLN A 1 102 ? -8.020 11.265 1.839 1.00 94.44 102 GLN A O 1
ATOM 840 N N . GLY A 1 103 ? -8.247 10.563 3.968 1.00 93.81 103 GLY A N 1
ATOM 841 C CA . GLY A 1 103 ? -6.980 11.122 4.440 1.00 93.81 103 GLY A CA 1
ATOM 842 C C . GLY A 1 103 ? -5.783 10.546 3.685 1.00 93.81 103 GLY A C 1
ATOM 843 O O . GLY A 1 103 ? -4.939 11.293 3.194 1.00 93.81 103 GLY A O 1
ATOM 844 N N . LEU A 1 104 ? -5.740 9.220 3.509 1.00 92.94 104 LEU A N 1
ATOM 845 C CA . LEU A 1 104 ? -4.651 8.577 2.776 1.00 92.94 104 LEU A CA 1
ATOM 846 C C . LEU A 1 104 ? -4.656 8.945 1.283 1.00 92.94 104 LEU A C 1
ATOM 848 O O . LEU A 1 104 ? -3.594 9.123 0.689 1.00 92.94 104 LEU A O 1
ATOM 852 N N . ARG A 1 105 ? -5.840 9.085 0.674 1.00 93.69 105 ARG A N 1
ATOM 853 C CA . ARG A 1 105 ? -5.984 9.522 -0.721 1.00 93.69 105 ARG A CA 1
ATOM 854 C C . ARG A 1 105 ? -5.495 10.954 -0.908 1.00 93.69 105 ARG A C 1
ATOM 856 O O . ARG A 1 105 ? -4.743 11.199 -1.844 1.00 93.69 105 ARG A O 1
ATOM 863 N N . ALA A 1 106 ? -5.892 11.870 -0.026 1.00 93.69 106 ALA A N 1
ATOM 864 C CA . ALA A 1 106 ? -5.445 13.259 -0.063 1.00 93.69 106 ALA A CA 1
ATOM 865 C C . ALA A 1 106 ? -3.918 13.347 0.049 1.00 93.69 106 ALA A C 1
ATOM 867 O O . ALA A 1 106 ? -3.277 13.979 -0.784 1.00 93.69 106 ALA A O 1
ATOM 868 N N . LEU A 1 107 ? -3.327 12.610 0.995 1.00 91.19 107 LEU A N 1
ATOM 869 C CA . LEU A 1 107 ? -1.876 12.526 1.148 1.00 91.19 107 LEU A CA 1
ATOM 870 C C . LEU A 1 107 ? -1.175 12.011 -0.121 1.00 91.19 107 LEU A C 1
ATOM 872 O O . LEU A 1 107 ? -0.129 12.527 -0.507 1.00 91.19 107 LEU A O 1
ATOM 876 N N . HIS A 1 108 ? -1.736 10.992 -0.774 1.00 88.12 108 HIS A N 1
ATOM 877 C CA . HIS A 1 108 ? -1.175 10.446 -2.008 1.00 88.12 108 HIS A CA 1
ATOM 878 C C . HIS A 1 108 ? -1.253 11.439 -3.180 1.00 88.12 108 HIS A C 1
ATOM 880 O O . HIS A 1 108 ? -0.314 11.524 -3.969 1.00 88.12 108 HIS A O 1
ATOM 886 N N . GLU A 1 109 ? -2.332 12.215 -3.293 1.00 87.44 109 GLU A N 1
ATOM 887 C CA . GLU A 1 109 ? -2.424 13.279 -4.301 1.00 87.44 109 GLU A CA 1
ATOM 888 C C . GLU A 1 109 ? -1.454 14.433 -4.003 1.00 87.44 109 GLU A C 1
ATOM 890 O O . GLU A 1 109 ? -0.772 14.903 -4.914 1.00 87.44 109 GLU A O 1
ATOM 895 N N . GLU A 1 110 ? -1.286 14.829 -2.735 1.00 86.62 110 GLU A N 1
ATOM 896 C CA . GLU A 1 110 ? -0.243 15.788 -2.341 1.00 86.62 110 GLU A CA 1
ATOM 897 C C . GLU A 1 110 ? 1.159 15.286 -2.721 1.00 86.62 110 GLU A C 1
ATOM 899 O O . GLU A 1 110 ? 1.966 16.038 -3.275 1.00 86.62 110 GLU A O 1
ATOM 904 N N . LEU A 1 111 ? 1.442 14.001 -2.477 1.00 83.12 111 LEU A N 1
ATOM 905 C CA . LEU A 1 111 ? 2.699 13.370 -2.866 1.00 83.12 111 LEU A CA 1
ATOM 906 C C . LEU A 1 111 ? 2.899 13.442 -4.387 1.00 83.12 111 LEU A C 1
ATOM 908 O O . LEU A 1 111 ? 3.959 13.878 -4.834 1.00 83.12 111 LEU A O 1
ATOM 912 N N . LYS A 1 112 ? 1.889 13.090 -5.189 1.00 82.12 112 LYS A N 1
ATOM 913 C CA . LYS A 1 112 ? 1.954 13.184 -6.657 1.00 82.12 112 LYS A CA 1
ATOM 914 C C . LYS A 1 112 ? 2.262 14.600 -7.135 1.00 82.12 112 LYS A C 1
ATOM 916 O O . LYS A 1 112 ? 3.147 14.775 -7.969 1.00 82.12 112 LYS A O 1
ATOM 921 N N . ILE A 1 113 ? 1.576 15.600 -6.579 1.00 80.00 113 ILE A N 1
ATOM 922 C CA . ILE A 1 113 ? 1.817 17.013 -6.898 1.00 80.00 113 ILE A CA 1
ATOM 923 C C . ILE A 1 113 ? 3.252 17.398 -6.533 1.00 80.00 113 ILE A C 1
ATOM 925 O O . ILE A 1 113 ? 3.934 18.036 -7.330 1.00 80.00 113 ILE A O 1
ATOM 929 N N . SER A 1 114 ? 3.740 16.989 -5.358 1.00 75.31 114 SER A N 1
ATOM 930 C CA . SER A 1 114 ? 5.103 17.306 -4.919 1.00 75.31 114 SER A CA 1
ATOM 931 C C . SER A 1 114 ? 6.184 16.697 -5.816 1.00 75.31 114 SER A C 1
ATOM 933 O O . SER A 1 114 ? 7.208 17.330 -6.057 1.00 75.31 114 SER A O 1
ATOM 935 N N . VAL A 1 115 ? 5.946 15.494 -6.348 1.00 69.62 115 VAL A N 1
ATOM 936 C CA . VAL A 1 115 ? 6.881 14.798 -7.243 1.00 69.62 115 VAL A CA 1
ATOM 937 C C . VAL A 1 115 ? 6.872 15.401 -8.647 1.00 69.62 115 VAL A C 1
ATOM 939 O O . VAL A 1 115 ? 7.916 15.416 -9.294 1.00 69.62 115 VAL A O 1
ATOM 942 N N . ALA A 1 116 ? 5.728 15.921 -9.102 1.00 74.88 116 ALA A N 1
ATOM 943 C CA . ALA A 1 116 ? 5.599 16.586 -10.398 1.00 74.88 116 ALA A CA 1
ATOM 944 C C . ALA A 1 116 ? 6.286 17.965 -10.454 1.00 74.88 116 ALA A C 1
ATOM 946 O O . ALA A 1 116 ? 6.544 18.477 -11.541 1.00 74.88 116 ALA A O 1
ATOM 947 N N . ARG A 1 117 ? 6.583 18.573 -9.297 1.00 73.06 117 ARG A N 1
ATOM 948 C CA . ARG A 1 117 ? 7.344 19.829 -9.212 1.00 73.06 117 ARG A CA 1
ATOM 949 C C . ARG A 1 117 ? 8.818 19.610 -9.557 1.00 73.06 117 ARG A C 1
ATOM 951 O O . ARG A 1 117 ? 9.353 18.505 -9.437 1.00 73.06 117 ARG A O 1
ATOM 958 N N . THR A 1 118 ? 9.483 20.696 -9.944 1.00 75.44 118 THR A N 1
ATOM 959 C CA . THR A 1 118 ? 10.926 20.722 -10.199 1.00 75.44 118 THR A CA 1
ATOM 960 C C . THR A 1 118 ? 11.710 20.175 -9.009 1.00 75.44 118 THR A C 1
ATOM 962 O O . THR A 1 118 ? 11.330 20.340 -7.848 1.00 75.44 118 THR A O 1
ATOM 965 N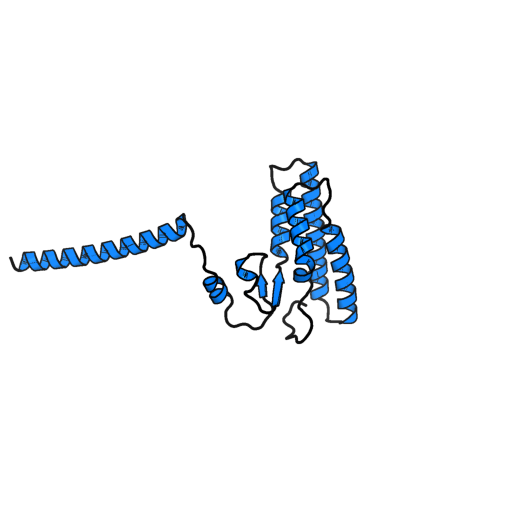 N . PHE A 1 119 ? 12.798 19.468 -9.303 1.00 73.50 119 PHE A N 1
ATOM 966 C CA . PHE A 1 119 ? 13.613 18.838 -8.276 1.00 73.50 119 PHE A CA 1
ATOM 967 C C . PHE A 1 119 ? 14.388 19.896 -7.481 1.00 73.50 119 PHE A C 1
ATOM 969 O O . PHE A 1 119 ? 15.275 20.544 -8.025 1.00 73.50 119 PHE A O 1
ATOM 976 N N . ASP A 1 120 ? 14.088 20.012 -6.188 1.00 75.94 120 ASP A N 1
ATOM 977 C CA . ASP A 1 120 ? 14.863 20.774 -5.206 1.00 75.94 120 ASP A CA 1
ATOM 978 C C . ASP A 1 120 ? 15.091 19.894 -3.969 1.00 75.94 120 ASP A C 1
ATOM 980 O O . ASP A 1 120 ? 14.147 19.339 -3.397 1.00 75.94 120 ASP A O 1
ATOM 984 N N . LEU A 1 121 ? 16.353 19.728 -3.569 1.00 72.62 121 LEU A N 1
ATOM 985 C CA . LEU A 1 121 ? 16.729 18.812 -2.496 1.00 72.62 121 LEU A CA 1
ATOM 986 C C . LEU A 1 121 ? 16.216 19.266 -1.122 1.00 72.62 121 LEU A C 1
ATOM 988 O O . LEU A 1 121 ? 15.684 18.442 -0.373 1.00 72.62 121 LEU A O 1
ATOM 992 N N . LEU A 1 122 ? 16.359 20.550 -0.791 1.00 73.62 122 LEU A N 1
ATOM 993 C CA . LEU A 1 122 ? 15.946 21.096 0.503 1.00 73.62 122 LEU A CA 1
ATOM 994 C C . LEU A 1 122 ? 14.422 21.068 0.612 1.00 73.62 122 LEU A C 1
ATOM 996 O O . LEU A 1 122 ? 13.864 20.552 1.585 1.00 73.62 122 LEU A O 1
ATOM 1000 N N . GLN A 1 123 ? 13.735 21.517 -0.439 1.00 73.12 123 GLN A N 1
ATOM 1001 C CA . GLN A 1 123 ? 12.281 21.501 -0.505 1.00 73.12 123 GLN A CA 1
ATOM 1002 C C . GLN A 1 123 ? 11.729 20.072 -0.436 1.00 73.12 123 GLN A C 1
ATOM 1004 O O . GLN A 1 123 ? 10.723 19.836 0.240 1.00 73.12 123 GLN A O 1
ATOM 1009 N N . ARG A 1 124 ? 12.383 19.087 -1.071 1.00 71.88 124 ARG A N 1
ATOM 1010 C CA . ARG A 1 124 ? 11.980 17.673 -0.978 1.00 71.88 124 ARG A CA 1
ATOM 1011 C C . ARG A 1 124 ? 12.182 17.095 0.414 1.00 71.88 124 ARG A C 1
ATOM 1013 O O . ARG A 1 124 ? 11.323 16.343 0.866 1.00 71.88 124 ARG A O 1
ATOM 1020 N N . GLN A 1 125 ? 13.262 17.438 1.112 1.00 73.88 125 GLN A N 1
ATOM 1021 C CA . GLN A 1 125 ? 13.487 16.978 2.487 1.00 73.88 125 GLN A CA 1
ATOM 1022 C C . GLN A 1 125 ? 12.419 17.517 3.447 1.00 73.88 125 GLN A C 1
ATOM 1024 O O . GLN A 1 125 ? 11.852 16.753 4.238 1.00 73.88 125 GLN A O 1
ATOM 1029 N N . VAL A 1 126 ? 12.083 18.803 3.321 1.00 78.12 126 VAL A N 1
ATOM 1030 C CA . VAL A 1 126 ? 11.011 19.442 4.098 1.00 78.12 126 VAL A CA 1
ATOM 1031 C C . VAL A 1 126 ? 9.660 18.808 3.765 1.00 78.12 126 VAL A C 1
ATOM 1033 O O . VAL A 1 126 ? 8.947 18.353 4.661 1.00 78.12 126 VAL A O 1
ATOM 1036 N N . THR A 1 127 ? 9.335 18.689 2.476 1.00 77.06 127 THR A N 1
ATOM 1037 C CA . THR A 1 127 ? 8.062 18.110 2.017 1.00 77.06 127 THR A CA 1
ATOM 1038 C C . THR A 1 127 ? 7.916 16.658 2.461 1.00 77.06 127 THR A C 1
ATOM 1040 O O . THR A 1 127 ? 6.864 16.266 2.958 1.00 77.06 127 THR A O 1
ATOM 1043 N N . LYS A 1 128 ? 8.983 15.859 2.362 1.00 80.81 128 LYS A N 1
ATOM 1044 C CA . LYS A 1 128 ? 9.000 14.477 2.847 1.00 80.81 128 LYS A CA 1
ATOM 1045 C C . LYS A 1 128 ? 8.698 14.409 4.339 1.00 80.81 128 LYS A C 1
ATOM 1047 O O . LYS A 1 128 ? 7.888 13.584 4.746 1.00 80.81 128 LYS A O 1
ATOM 1052 N N . SER A 1 129 ? 9.325 15.268 5.140 1.00 79.94 129 SER A N 1
ATOM 1053 C CA . SER A 1 129 ? 9.119 15.304 6.592 1.00 79.94 129 SER A CA 1
ATOM 1054 C C . SER A 1 129 ? 7.669 15.653 6.941 1.00 79.94 129 SER A C 1
ATOM 1056 O O . SER A 1 129 ? 7.058 14.992 7.780 1.00 79.94 129 SER A O 1
ATOM 1058 N N . LEU A 1 130 ? 7.084 16.622 6.229 1.00 86.06 130 LEU A N 1
ATOM 1059 C CA . LEU A 1 130 ? 5.683 17.013 6.385 1.00 86.06 130 LEU A CA 1
ATOM 1060 C C . LEU A 1 130 ? 4.719 15.877 6.009 1.00 86.06 130 LEU A C 1
ATOM 1062 O O . LEU A 1 130 ? 3.841 15.525 6.796 1.00 86.06 130 LEU A O 1
ATOM 1066 N N . LEU A 1 131 ? 4.889 15.281 4.825 1.00 84.25 131 LEU A N 1
ATOM 1067 C CA . LEU A 1 131 ? 4.036 14.188 4.350 1.00 84.25 131 LEU A CA 1
ATOM 1068 C C . LEU A 1 131 ? 4.165 12.946 5.238 1.00 84.25 131 LEU A C 1
ATOM 1070 O O . LEU A 1 131 ? 3.178 12.263 5.496 1.00 84.25 131 LEU A O 1
ATOM 1074 N N . PHE A 1 132 ? 5.364 12.669 5.749 1.00 86.62 132 PHE A N 1
ATOM 1075 C CA . PHE A 1 132 ? 5.595 11.562 6.669 1.00 86.62 132 PHE A CA 1
ATOM 1076 C C . PHE A 1 132 ? 4.891 11.776 8.012 1.00 86.62 132 PHE A C 1
ATOM 1078 O O . PHE A 1 132 ? 4.305 10.836 8.548 1.00 86.62 132 PHE A O 1
ATOM 1085 N N . LYS A 1 133 ? 4.886 13.009 8.532 1.00 89.50 133 LYS A N 1
ATOM 1086 C CA . LYS A 1 133 ? 4.130 13.357 9.740 1.00 89.50 133 LYS A CA 1
ATOM 1087 C C . LYS A 1 133 ? 2.624 13.164 9.526 1.00 89.50 133 LYS A C 1
ATOM 1089 O O . LYS A 1 133 ? 2.003 12.416 10.276 1.00 89.50 133 LYS A O 1
ATOM 1094 N N . LYS A 1 134 ? 2.072 13.716 8.437 1.00 90.88 134 LYS A N 1
ATOM 1095 C CA . LYS A 1 134 ? 0.661 13.513 8.053 1.00 90.88 134 LYS A CA 1
ATOM 1096 C C . LYS A 1 134 ? 0.311 12.027 7.912 1.00 90.88 134 LYS A C 1
ATOM 1098 O O . LYS A 1 134 ? -0.741 11.584 8.361 1.00 90.88 134 LYS A O 1
ATOM 1103 N N . PHE A 1 135 ? 1.199 11.233 7.309 1.00 90.06 135 PHE A N 1
ATOM 1104 C CA . PHE A 1 135 ? 1.012 9.788 7.181 1.00 90.06 135 PHE A CA 1
ATOM 1105 C C . PHE A 1 135 ? 0.876 9.104 8.543 1.00 90.06 135 PHE A C 1
ATOM 1107 O O . PHE A 1 135 ? -0.030 8.294 8.725 1.00 90.06 135 PHE A O 1
ATOM 1114 N N . GLN A 1 136 ? 1.747 9.435 9.501 1.00 90.62 136 GLN A N 1
ATOM 1115 C CA . GLN A 1 136 ? 1.700 8.857 10.845 1.00 90.62 136 GLN A CA 1
ATOM 1116 C C . GLN A 1 136 ? 0.402 9.197 11.581 1.00 90.62 136 GLN A C 1
ATOM 1118 O O . GLN A 1 136 ? -0.184 8.311 12.200 1.00 90.62 136 GLN A O 1
ATOM 1123 N N . GLU A 1 137 ? -0.075 10.434 11.451 1.00 92.44 137 GLU A N 1
ATOM 1124 C CA . GLU A 1 137 ? -1.344 10.878 12.037 1.00 92.44 137 GLU A CA 1
ATOM 1125 C C . GLU A 1 137 ? -2.540 10.092 11.464 1.00 92.44 137 GLU A C 1
ATOM 1127 O O . GLU A 1 137 ? -3.426 9.667 12.202 1.00 92.44 137 GLU A O 1
ATOM 1132 N N . ILE A 1 138 ? -2.550 9.816 10.154 1.00 91.69 138 ILE A N 1
ATOM 1133 C CA . ILE A 1 138 ? -3.641 9.075 9.491 1.00 91.69 138 ILE A CA 1
ATOM 1134 C C . ILE A 1 138 ? -3.675 7.596 9.907 1.00 91.69 138 ILE A C 1
ATOM 1136 O O . ILE A 1 138 ? -4.752 7.006 10.052 1.00 91.69 138 ILE A O 1
ATOM 1140 N N . ILE A 1 139 ? -2.505 6.966 10.046 1.00 91.62 139 ILE A N 1
ATOM 1141 C CA . ILE A 1 139 ? -2.391 5.516 10.275 1.00 91.62 139 ILE A CA 1
ATOM 1142 C C . ILE A 1 139 ? -2.369 5.134 11.754 1.00 91.62 139 ILE A C 1
ATOM 1144 O O . ILE A 1 139 ? -2.219 3.952 12.060 1.00 91.62 139 ILE A O 1
ATOM 1148 N N . GLN A 1 140 ? -2.491 6.090 12.673 1.00 89.38 140 GLN A N 1
ATOM 1149 C CA . GLN A 1 140 ? -2.525 5.793 14.098 1.00 89.38 140 GLN A CA 1
ATOM 1150 C C . GLN A 1 140 ? -3.780 4.955 14.429 1.00 89.38 140 GLN A C 1
ATOM 1152 O O . GLN A 1 140 ? -4.900 5.378 14.108 1.00 89.38 140 GLN A O 1
ATOM 1157 N N . PRO A 1 141 ? -3.626 3.737 14.991 1.00 88.00 141 PRO A N 1
ATOM 1158 C CA . PRO A 1 141 ? -4.763 2.909 15.381 1.00 88.00 141 PRO A CA 1
ATOM 1159 C C . PRO A 1 141 ? -5.547 3.565 16.517 1.00 88.00 141 PRO A C 1
ATOM 1161 O O . PRO A 1 141 ? -4.959 3.982 17.511 1.00 88.00 141 PRO A O 1
ATOM 1164 N N . ASP A 1 142 ? -6.866 3.611 16.369 1.00 87.81 142 ASP A N 1
ATOM 1165 C CA . ASP A 1 142 ? -7.804 4.082 17.386 1.00 87.81 142 ASP A CA 1
ATOM 1166 C C . ASP A 1 142 ? -8.488 2.878 18.058 1.00 87.81 142 ASP A C 1
ATOM 1168 O O . ASP A 1 142 ? -8.664 1.823 17.439 1.00 87.81 142 ASP A O 1
ATOM 1172 N N . GLN A 1 143 ? -8.887 3.008 19.323 1.00 85.31 143 GLN A N 1
ATOM 1173 C CA . GLN A 1 143 ? -9.661 1.983 20.025 1.00 85.31 143 GLN A CA 1
ATOM 1174 C C . GLN A 1 143 ? -11.008 1.705 19.338 1.00 85.31 143 GLN A C 1
ATOM 1176 O O . GLN A 1 143 ? -11.407 0.537 19.261 1.00 85.31 143 GLN A O 1
ATOM 1181 N N . ASP A 1 144 ? -11.634 2.732 18.757 1.00 87.31 144 ASP A N 1
ATOM 1182 C CA . ASP A 1 144 ? -12.923 2.658 18.061 1.00 87.31 144 ASP A CA 1
ATOM 1183 C C . ASP A 1 144 ? -12.834 2.015 16.662 1.00 87.31 144 ASP A C 1
ATOM 1185 O O . ASP A 1 144 ? -13.859 1.644 16.067 1.00 87.31 144 ASP A O 1
ATOM 1189 N N . ASP A 1 145 ? -11.621 1.836 16.127 1.00 88.25 145 ASP A N 1
ATOM 1190 C CA . ASP A 1 145 ? -11.424 1.266 14.798 1.00 88.25 145 ASP A CA 1
ATOM 1191 C C . ASP A 1 145 ? -11.947 -0.186 14.721 1.00 88.25 145 ASP A C 1
ATOM 1193 O O . ASP A 1 145 ? -11.706 -1.005 15.619 1.00 88.25 145 ASP A O 1
ATOM 1197 N N . PRO A 1 146 ? -12.617 -0.583 13.619 1.00 90.25 146 PRO A N 1
ATOM 1198 C CA . PRO A 1 146 ? -12.897 -1.989 13.366 1.00 90.25 146 PRO A CA 1
ATOM 1199 C C . PRO A 1 146 ? -11.599 -2.797 13.277 1.00 90.25 146 PRO A C 1
ATOM 1201 O O . PRO A 1 146 ? -10.589 -2.325 12.763 1.00 90.25 146 PRO A O 1
ATOM 1204 N N . GLU A 1 147 ? -11.659 -4.067 13.676 1.00 90.56 147 GLU A N 1
ATOM 1205 C CA . GLU A 1 147 ? -10.503 -4.974 13.715 1.00 90.56 147 GLU A CA 1
ATOM 1206 C C . GLU A 1 147 ? -9.726 -5.025 12.386 1.00 90.56 147 GLU A C 1
ATOM 1208 O O . GLU A 1 147 ? -8.495 -5.002 12.352 1.00 90.56 147 GLU A O 1
ATOM 1213 N N . LYS A 1 148 ? -10.444 -5.016 11.254 1.00 90.00 148 LYS A N 1
ATOM 1214 C CA . LYS A 1 148 ? -9.824 -4.958 9.922 1.00 90.00 148 LYS A CA 1
ATOM 1215 C C . LYS A 1 148 ? -9.070 -3.645 9.681 1.00 90.00 148 LYS A C 1
ATOM 1217 O O . LYS A 1 148 ? -7.994 -3.685 9.089 1.00 90.00 148 LYS A O 1
ATOM 1222 N N . LEU A 1 149 ? -9.600 -2.508 10.138 1.00 91.69 149 LEU A N 1
ATOM 1223 C CA . LEU A 1 149 ? -8.939 -1.207 10.005 1.00 91.69 149 LEU A CA 1
ATOM 1224 C C . LEU A 1 149 ? -7.702 -1.127 10.901 1.00 91.69 149 LEU A C 1
ATOM 1226 O O . LEU A 1 149 ? -6.654 -0.713 10.411 1.00 91.69 149 LEU A O 1
ATOM 1230 N N . LYS A 1 150 ? -7.780 -1.622 12.145 1.00 92.81 150 LYS A N 1
ATOM 1231 C CA . LYS A 1 150 ? -6.620 -1.744 13.046 1.00 92.81 150 LYS A CA 1
ATOM 1232 C C . LYS A 1 150 ? -5.486 -2.512 12.376 1.00 92.81 150 LYS A C 1
ATOM 1234 O O . LYS A 1 150 ? -4.385 -1.989 12.248 1.00 92.81 150 LYS A O 1
ATOM 1239 N N . LYS A 1 151 ? -5.774 -3.697 11.825 1.00 92.12 151 LYS A N 1
ATOM 1240 C CA . LYS A 1 151 ? -4.780 -4.513 11.102 1.00 92.12 151 LYS A CA 1
ATOM 1241 C C . LYS A 1 151 ? -4.148 -3.775 9.919 1.00 92.12 151 LYS A C 1
ATOM 1243 O O . LYS A 1 151 ? -2.939 -3.877 9.717 1.00 92.12 151 LYS A O 1
ATOM 1248 N N . ILE A 1 152 ? -4.939 -3.030 9.142 1.00 90.94 152 ILE A N 1
ATOM 1249 C CA . ILE A 1 152 ? -4.424 -2.231 8.018 1.00 90.94 152 ILE A CA 1
ATOM 1250 C C . ILE A 1 152 ? -3.504 -1.118 8.529 1.00 90.94 152 ILE A C 1
ATOM 1252 O O . ILE A 1 152 ? -2.381 -0.995 8.047 1.00 90.94 152 ILE A O 1
ATOM 1256 N N . LYS A 1 153 ? -3.948 -0.348 9.524 1.00 92.94 153 LYS A N 1
ATOM 1257 C CA . LYS A 1 153 ? -3.179 0.733 10.148 1.00 92.94 153 LYS A CA 1
ATOM 1258 C C . LYS A 1 153 ? -1.863 0.234 10.753 1.00 92.94 153 LYS A C 1
ATOM 1260 O O . LYS A 1 153 ? -0.807 0.801 10.482 1.00 92.94 153 LYS A O 1
ATOM 1265 N N . THR A 1 154 ? -1.882 -0.895 11.461 1.00 92.12 154 THR A N 1
ATOM 1266 C CA . THR A 1 154 ? -0.675 -1.547 11.991 1.00 92.12 154 THR A CA 1
ATOM 1267 C C . THR A 1 154 ? 0.284 -1.973 10.876 1.00 92.12 154 THR A C 1
ATOM 1269 O O . THR A 1 154 ? 1.486 -1.726 10.975 1.00 92.12 154 THR A O 1
ATOM 1272 N N . ALA A 1 155 ? -0.219 -2.575 9.793 1.00 90.25 155 ALA A N 1
ATOM 1273 C CA . ALA A 1 155 ? 0.613 -2.976 8.656 1.00 90.25 155 ALA A CA 1
ATOM 1274 C C . ALA A 1 155 ? 1.238 -1.770 7.928 1.00 90.25 155 ALA A C 1
ATOM 1276 O O . ALA A 1 155 ? 2.404 -1.827 7.529 1.00 90.25 155 ALA A O 1
ATOM 1277 N N . LEU A 1 156 ? 0.486 -0.673 7.787 1.00 90.06 156 LEU A N 1
ATOM 1278 C CA . LEU A 1 156 ? 0.980 0.590 7.233 1.00 90.06 156 LEU A CA 1
ATOM 1279 C C . LEU A 1 156 ? 2.061 1.206 8.125 1.00 90.06 156 LEU A C 1
ATOM 1281 O O . LEU A 1 156 ? 3.109 1.596 7.621 1.00 90.06 156 LEU A O 1
ATOM 1285 N N . SER A 1 157 ? 1.843 1.225 9.442 1.00 90.38 157 SER A N 1
ATOM 1286 C CA . SER A 1 157 ? 2.805 1.749 10.416 1.00 90.38 157 SER A CA 1
ATOM 1287 C C . SER A 1 157 ? 4.111 0.949 10.415 1.00 90.38 157 SER A C 1
ATOM 1289 O O . SER A 1 157 ? 5.193 1.530 10.333 1.00 90.38 157 SER A O 1
ATOM 1291 N N . LYS A 1 158 ? 4.024 -0.388 10.382 1.00 89.69 158 LYS A N 1
ATOM 1292 C CA . LYS A 1 158 ? 5.191 -1.281 10.304 1.00 89.69 158 LYS A CA 1
ATOM 1293 C C . LYS A 1 158 ? 6.029 -1.060 9.043 1.00 89.69 158 LYS A C 1
ATOM 1295 O O . LYS A 1 158 ? 7.247 -1.191 9.085 1.00 89.69 158 LYS A O 1
ATOM 1300 N N . ASN A 1 159 ? 5.385 -0.757 7.918 1.00 87.19 159 ASN A N 1
ATOM 1301 C CA . ASN A 1 159 ? 6.054 -0.613 6.627 1.00 87.19 159 ASN A CA 1
ATOM 1302 C C . ASN A 1 159 ? 6.211 0.852 6.172 1.00 87.19 159 ASN A C 1
ATOM 1304 O O . ASN A 1 159 ? 6.525 1.081 5.004 1.00 87.19 159 ASN A O 1
ATOM 1308 N N . LYS A 1 160 ? 6.007 1.838 7.058 1.00 85.69 160 LYS A N 1
ATOM 1309 C CA . LYS A 1 160 ? 5.963 3.275 6.722 1.00 85.69 160 LYS A CA 1
ATOM 1310 C C . LYS A 1 160 ? 7.149 3.752 5.883 1.00 85.69 160 LYS A C 1
ATOM 1312 O O . LYS A 1 160 ? 6.975 4.485 4.915 1.00 85.69 160 LYS A O 1
ATOM 1317 N N . ASP A 1 161 ? 8.341 3.255 6.186 1.00 82.56 161 ASP A N 1
ATOM 1318 C CA . ASP A 1 161 ? 9.570 3.611 5.482 1.00 82.56 161 ASP A CA 1
ATOM 1319 C C . ASP A 1 161 ? 9.566 3.184 4.012 1.00 82.56 161 ASP A C 1
ATOM 1321 O O . ASP A 1 161 ? 10.081 3.903 3.162 1.00 82.56 161 ASP A O 1
ATOM 1325 N N . LYS A 1 162 ? 8.929 2.061 3.672 1.00 83.44 162 LYS A N 1
ATOM 1326 C CA . LYS A 1 162 ? 8.889 1.543 2.295 1.00 83.44 162 LYS A CA 1
ATOM 1327 C C . LYS A 1 162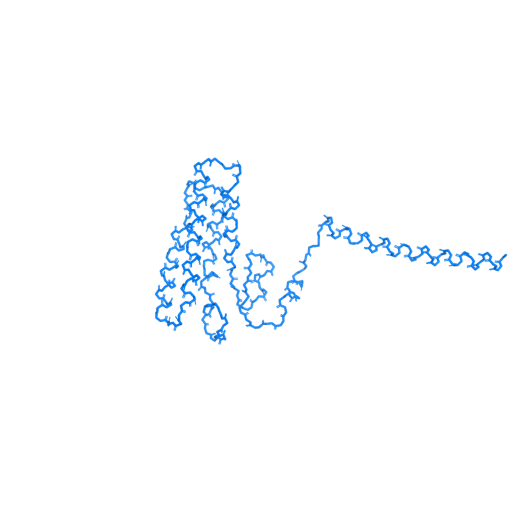 ? 7.981 2.351 1.366 1.00 83.44 162 LYS A C 1
ATOM 1329 O O . LYS A 1 162 ? 8.037 2.147 0.158 1.00 83.44 162 LYS A O 1
ATOM 1334 N N . TYR A 1 163 ? 7.155 3.245 1.909 1.00 81.31 163 TYR A N 1
ATOM 1335 C CA . TYR A 1 163 ? 6.310 4.153 1.127 1.00 81.31 163 TYR A CA 1
ATOM 1336 C C . TYR A 1 163 ? 7.012 5.476 0.782 1.00 81.31 163 TYR A C 1
ATOM 1338 O O . TYR A 1 163 ? 6.622 6.131 -0.184 1.00 81.31 163 TYR A O 1
ATOM 1346 N N . PHE A 1 164 ? 8.040 5.860 1.554 1.00 72.81 164 PHE A N 1
ATOM 1347 C CA . PHE A 1 164 ? 8.716 7.167 1.468 1.00 72.81 164 PHE A CA 1
ATOM 1348 C C . PHE A 1 164 ? 10.237 7.090 1.241 1.00 72.81 164 PHE A C 1
ATOM 1350 O O . PHE A 1 164 ? 10.877 8.117 0.990 1.00 72.81 164 PHE A O 1
ATOM 1357 N N . ASN A 1 165 ? 10.853 5.910 1.356 1.00 63.12 165 ASN A N 1
ATOM 1358 C CA . ASN A 1 165 ? 12.287 5.716 1.150 1.00 63.12 165 ASN A CA 1
ATOM 1359 C C . ASN A 1 165 ? 12.545 4.975 -0.168 1.00 63.12 165 ASN A C 1
ATOM 1361 O O . ASN A 1 165 ? 12.304 3.777 -0.284 1.00 63.12 165 ASN A O 1
ATOM 1365 N N . ALA A 1 166 ? 13.104 5.672 -1.158 1.00 48.91 166 ALA A N 1
ATOM 1366 C CA . ALA A 1 166 ? 14.148 5.086 -1.996 1.00 48.91 166 ALA A CA 1
ATOM 1367 C C . ALA A 1 166 ? 15.439 5.213 -1.176 1.00 48.91 166 ALA A C 1
ATOM 1369 O O . ALA A 1 166 ? 15.710 6.280 -0.619 1.00 48.91 166 ALA A O 1
ATOM 1370 N N . HIS A 1 167 ? 16.159 4.118 -0.944 1.00 36.41 167 HIS A N 1
ATOM 1371 C CA . HIS A 1 167 ? 17.255 4.133 0.021 1.00 36.41 167 HIS A CA 1
ATOM 1372 C C . HIS A 1 167 ? 18.421 5.024 -0.441 1.00 36.41 167 HIS A C 1
ATOM 1374 O O . HIS A 1 167 ? 18.645 5.233 -1.630 1.00 36.41 167 HIS A O 1
ATOM 1380 N N . ARG A 1 168 ? 19.135 5.561 0.551 1.00 38.72 168 ARG A N 1
ATOM 1381 C CA . ARG A 1 168 ? 20.267 6.482 0.442 1.00 38.72 168 ARG A CA 1
ATOM 1382 C C . ARG A 1 168 ? 21.408 5.856 -0.371 1.00 38.72 168 ARG A C 1
ATOM 1384 O O . ARG A 1 168 ? 21.826 4.744 -0.067 1.00 38.72 168 ARG A O 1
ATOM 1391 N N . GLY A 1 169 ? 21.965 6.627 -1.305 1.00 31.41 169 GLY A N 1
ATOM 1392 C CA . GLY A 1 169 ? 23.268 6.368 -1.923 1.00 31.41 169 GLY A CA 1
ATOM 1393 C C . GLY A 1 169 ? 23.196 5.675 -3.286 1.00 31.41 169 GLY A C 1
ATOM 1394 O O . GLY A 1 169 ? 23.056 4.460 -3.355 1.00 31.41 169 GLY A O 1
ATOM 1395 N N . LYS A 1 170 ? 23.419 6.465 -4.347 1.00 29.02 170 LYS A N 1
ATOM 1396 C CA . LYS A 1 170 ? 23.553 6.076 -5.769 1.00 29.02 170 LYS A CA 1
ATOM 1397 C C . LYS A 1 170 ? 22.224 5.821 -6.500 1.00 29.02 170 LYS A C 1
ATOM 1399 O O . LYS A 1 170 ? 21.813 4.690 -6.732 1.00 29.02 170 LYS A O 1
ATOM 1404 N N . PHE A 1 171 ? 21.579 6.916 -6.902 1.00 33.16 171 PHE A N 1
ATOM 1405 C CA . PHE A 1 171 ? 20.516 6.925 -7.911 1.00 33.16 171 PHE A CA 1
ATOM 1406 C C . PHE A 1 171 ? 21.087 6.617 -9.309 1.00 33.16 171 PHE A C 1
ATOM 1408 O O . PHE A 1 171 ? 22.152 7.124 -9.654 1.00 33.16 171 PHE A O 1
ATOM 1415 N N . PRO A 1 172 ? 20.310 5.945 -10.170 1.00 30.11 172 PRO A N 1
ATOM 1416 C CA . PRO A 1 172 ? 19.825 6.578 -11.377 1.00 30.11 172 PRO A CA 1
ATOM 1417 C C . PRO A 1 172 ? 18.418 7.091 -11.078 1.00 30.11 172 PRO A C 1
ATOM 1419 O O . PRO A 1 172 ? 17.543 6.363 -10.605 1.00 30.11 172 PRO A O 1
ATOM 1422 N N . VAL A 1 173 ? 18.250 8.391 -11.285 1.00 45.41 173 VAL A N 1
ATOM 1423 C CA . VAL A 1 173 ? 17.016 9.143 -11.080 1.00 45.41 173 VAL A CA 1
ATOM 1424 C C . VAL A 1 173 ? 15.977 8.596 -12.058 1.00 45.41 173 VAL A C 1
ATOM 1426 O O . VAL A 1 173 ? 15.951 8.972 -13.225 1.00 45.41 173 VAL A O 1
ATOM 1429 N N . SER A 1 174 ? 15.145 7.658 -11.611 1.00 33.81 174 SER A N 1
ATOM 1430 C CA . SER A 1 174 ? 14.061 7.097 -12.418 1.00 33.81 174 SER A CA 1
ATOM 1431 C C . SER A 1 174 ? 12.718 7.551 -11.860 1.00 33.81 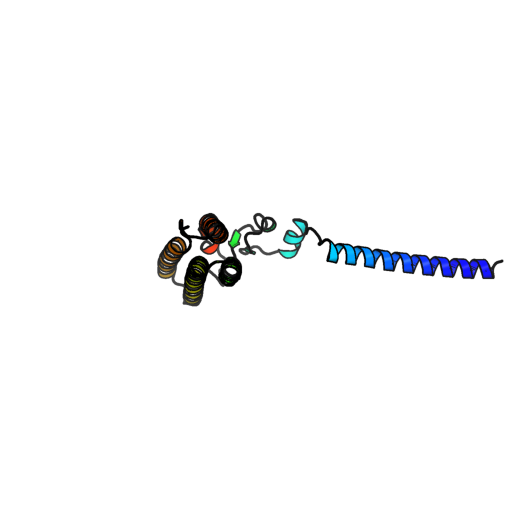174 SER A C 1
ATOM 1433 O O . SER A 1 174 ? 12.055 6.834 -11.117 1.00 33.81 174 SER A O 1
ATOM 1435 N N . LYS A 1 175 ? 12.333 8.759 -12.284 1.00 38.12 175 LYS A N 1
ATOM 1436 C CA . LYS A 1 175 ? 10.972 9.315 -12.410 1.00 38.12 175 LYS A CA 1
ATOM 1437 C C . LYS A 1 175 ? 10.018 9.360 -11.215 1.00 38.12 175 LYS A C 1
ATOM 1439 O O . LYS A 1 175 ? 9.030 10.074 -11.322 1.00 38.12 175 LYS A O 1
ATOM 1444 N N . TYR A 1 176 ? 10.298 8.738 -10.084 1.00 40.22 176 TYR A N 1
ATOM 1445 C CA . TYR A 1 176 ? 9.555 8.969 -8.850 1.00 40.22 176 TYR A CA 1
ATOM 1446 C C . TYR A 1 176 ? 10.553 8.838 -7.699 1.00 40.22 176 TYR A C 1
ATOM 1448 O O . TYR A 1 176 ? 11.134 7.769 -7.540 1.00 40.22 176 TYR A O 1
ATOM 1456 N N . PHE A 1 177 ? 10.726 9.924 -6.934 1.00 44.62 177 PHE A N 1
ATOM 1457 C CA . PHE A 1 177 ? 11.734 10.176 -5.879 1.00 44.62 177 PHE A CA 1
ATOM 1458 C C . PHE A 1 177 ? 13.073 10.773 -6.321 1.00 44.62 177 PHE A C 1
ATOM 1460 O O . PHE A 1 177 ? 13.689 10.282 -7.288 1.00 44.62 177 PHE A O 1
#

pLDDT: mean 79.32, std 14.88, range [29.02, 95.88]

Foldseek 3Di:
DVVVVVVVVVVVVVVVVVVVVVVVVVVVVCCVPVNDPQPLVNVLVVVPDDLDEAEDDPDPSCPPNHPHYAYDLVVLLVLLVCVLPDPPDDPVQSVLSVQLSVLSVVLVVLLVVQLPDDDDDVVLVVSLVVSLVSQLVSLDDDPPHDPSSVVSSVVCVVRVCRHRDPDDDDDPPDRHD

Radius of gyration: 26.1 Å; chains: 1; bounding box: 46×81×64 Å

Secondary structure (DSSP, 8-state):
-HHHHHHHHHHHHHHHHHHHHHHHHHHHHHHHHH-----HHHHHHHH-S--SPEEE-S-GGGTTT-SSEEE-THHHHHHHHHHHT-TTS-HHHHHHHHHHHHHHHHHHHHHHHHHHS---HHHHHHHHHHHHHHHHHHHPPPTTS-HHHHHHHHHHHHTTHHHH-PPSS-----S--

Sequence (177 aa):
MKEENTTLKALVAEQKLLIEKLRLRIEELEQMVFGYKKPKAFAQNLKGHFNQVGVSDDYGAYRNLFKYHQLCWAHPLRKLKDLSLSGTLKDKKRGLCLKTHQGLRALHEELKISVARTFDLLQRQVTKSLLFKKFQEIIQPDQDDPEKLKKIKTALSKNKDKYFNAHRGKFPVSKYF